Protein AF-A0A7G8H342-F1 (afdb_monomer_lite)

Sequence (51 aa):
MLVGSAILEEFIDHIEQDDLVRLRWLKRIRETGFDQALSEYRESLNRLRQS

Radius of gyration: 11.03 Å; chains: 1; bounding box: 25×26×27 Å

Secondary structure (DSSP, 8-state):
--HHHHHHHHHHHHHHH-HHHHHHHHHHHHHH-HHHHHHHHHHHHHHHHT-

pLDDT: mean 88.38, std 12.27, range [43.25, 97.94]

Foldseek 3Di:
DPPVPVLVVVQVVQLVPDVVSVVVLVVVCVVPNDVVSSVVSVVVVVVVVVD

Structure (mmCIF, N/CA/C/O backbone):
data_AF-A0A7G8H342-F1
#
_entry.id   AF-A0A7G8H342-F1
#
loop_
_atom_site.group_PDB
_atom_site.id
_atom_site.type_symbol
_atom_site.label_atom_id
_atom_site.label_alt_id
_atom_site.label_comp_id
_atom_site.label_asym_id
_atom_site.label_entity_id
_atom_site.label_seq_id
_atom_site.pdbx_PDB_ins_code
_atom_site.Cartn_x
_atom_site.Cartn_y
_atom_site.Cartn_z
_atom_site.occupancy
_atom_site.B_iso_or_equiv
_atom_site.auth_seq_id
_atom_site.auth_comp_id
_atom_site.auth_asym_id
_atom_site.auth_atom_id
_atom_site.pdbx_PDB_model_num
ATOM 1 N N . MET A 1 1 ? 13.873 -8.323 -17.846 1.00 43.25 1 MET A N 1
ATOM 2 C CA . MET A 1 1 ? 13.792 -8.219 -16.373 1.00 43.25 1 MET A CA 1
ATOM 3 C C . MET A 1 1 ? 12.699 -7.219 -16.038 1.00 43.25 1 MET A C 1
ATOM 5 O O . MET A 1 1 ? 12.914 -6.037 -16.245 1.00 43.25 1 MET A O 1
ATOM 9 N N . LEU A 1 2 ? 11.532 -7.672 -15.580 1.00 53.19 2 LEU A N 1
ATOM 10 C CA . LEU A 1 2 ? 10.444 -6.794 -15.129 1.00 53.19 2 LEU A CA 1
ATOM 11 C C . LEU A 1 2 ? 10.093 -7.100 -13.663 1.00 53.19 2 LEU A C 1
ATOM 13 O O . LEU A 1 2 ? 8.930 -7.243 -13.306 1.00 53.19 2 LEU A O 1
ATOM 17 N N . VAL A 1 3 ? 11.107 -7.213 -12.797 1.00 53.62 3 VAL A N 1
ATOM 18 C CA . VAL A 1 3 ? 10.897 -7.375 -11.342 1.00 53.62 3 VAL A CA 1
ATOM 19 C C . VAL A 1 3 ? 10.124 -6.178 -10.764 1.00 53.62 3 VAL A C 1
ATOM 21 O O . VAL A 1 3 ? 9.355 -6.342 -9.826 1.00 53.62 3 VAL A O 1
ATOM 24 N N . GLY A 1 4 ? 10.253 -4.994 -11.374 1.00 56.59 4 GLY A N 1
ATOM 25 C CA . GLY A 1 4 ? 9.436 -3.826 -11.036 1.00 56.59 4 GLY A CA 1
ATOM 26 C C . GLY A 1 4 ? 7.960 -3.929 -11.448 1.00 56.59 4 GLY A C 1
ATOM 27 O O . GLY A 1 4 ? 7.151 -3.214 -10.877 1.00 56.59 4 GLY A O 1
ATOM 28 N N . SER A 1 5 ? 7.592 -4.810 -12.391 1.00 73.94 5 SER A N 1
ATOM 29 C CA . SER A 1 5 ? 6.193 -4.938 -12.844 1.00 73.94 5 SER A CA 1
ATOM 30 C C . SER A 1 5 ? 5.338 -5.783 -11.902 1.00 73.94 5 SER A C 1
ATOM 32 O O . SER A 1 5 ? 4.241 -5.372 -11.558 1.00 73.94 5 SER A O 1
ATOM 34 N N . ALA A 1 6 ? 5.861 -6.904 -11.394 1.00 84.75 6 ALA A N 1
ATOM 35 C CA . ALA A 1 6 ? 5.073 -7.8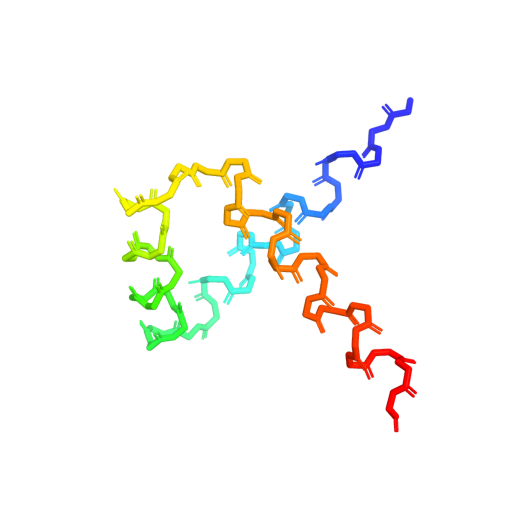15 -10.562 1.00 84.75 6 ALA A CA 1
ATOM 36 C C . ALA A 1 6 ? 4.706 -7.197 -9.204 1.00 84.75 6 ALA A C 1
ATOM 38 O O . ALA A 1 6 ? 3.584 -7.339 -8.738 1.00 84.75 6 ALA A O 1
ATOM 39 N N . ILE A 1 7 ? 5.638 -6.463 -8.584 1.00 87.12 7 ILE A N 1
ATOM 40 C CA . ILE A 1 7 ? 5.372 -5.777 -7.310 1.00 87.12 7 ILE A CA 1
ATOM 41 C C . ILE A 1 7 ? 4.385 -4.616 -7.478 1.00 87.12 7 ILE A C 1
ATOM 43 O O . ILE A 1 7 ? 3.642 -4.299 -6.556 1.00 87.12 7 ILE A O 1
ATOM 47 N N . LEU A 1 8 ? 4.393 -3.980 -8.652 1.00 88.81 8 LEU A N 1
ATOM 48 C CA . LEU A 1 8 ? 3.459 -2.919 -8.999 1.00 88.81 8 LEU A CA 1
ATOM 49 C C . LEU A 1 8 ? 2.044 -3.482 -9.155 1.00 88.81 8 LEU A C 1
ATOM 51 O O . LEU A 1 8 ? 1.112 -2.918 -8.592 1.00 88.81 8 LEU A O 1
ATOM 55 N N . GLU A 1 9 ? 1.898 -4.590 -9.878 1.00 90.62 9 GLU A N 1
ATOM 56 C CA . GLU A 1 9 ? 0.617 -5.284 -10.044 1.00 90.62 9 GLU A CA 1
ATOM 57 C C . GLU A 1 9 ? 0.072 -5.769 -8.694 1.00 90.62 9 GLU A C 1
ATOM 59 O O . GLU A 1 9 ? -1.054 -5.434 -8.344 1.00 90.62 9 GLU A O 1
ATOM 64 N N . GLU A 1 10 ? 0.899 -6.426 -7.871 1.00 92.19 10 GLU A N 1
ATOM 65 C CA . GLU A 1 10 ? 0.502 -6.882 -6.528 1.00 92.19 10 GLU A CA 1
ATOM 66 C C . GLU A 1 10 ? 0.062 -5.707 -5.636 1.00 92.19 10 GLU A C 1
ATOM 68 O O . GLU A 1 10 ? -0.896 -5.815 -4.869 1.00 92.19 10 GLU A O 1
ATOM 73 N N . PHE A 1 11 ? 0.727 -4.553 -5.763 1.00 92.56 11 PHE A N 1
ATOM 74 C CA . PHE A 1 11 ? 0.348 -3.346 -5.036 1.00 92.56 11 PHE A CA 1
ATOM 75 C C . PHE A 1 11 ? -0.994 -2.775 -5.505 1.00 92.56 11 PHE A C 1
ATOM 77 O O . PHE A 1 11 ? -1.799 -2.380 -4.661 1.00 92.56 11 PHE A O 1
ATOM 84 N N . ILE A 1 12 ? -1.247 -2.743 -6.818 1.00 91.38 12 ILE A N 1
ATOM 85 C CA . ILE A 1 12 ? -2.530 -2.305 -7.386 1.00 91.38 12 ILE A CA 1
ATOM 86 C C . ILE A 1 12 ? -3.651 -3.231 -6.908 1.00 91.38 12 ILE A C 1
ATOM 88 O O . ILE A 1 12 ? -4.632 -2.755 -6.340 1.00 91.38 12 ILE A O 1
ATOM 92 N N . ASP A 1 13 ? -3.462 -4.543 -7.021 1.00 93.56 13 ASP A N 1
ATOM 93 C CA . ASP A 1 13 ? -4.438 -5.526 -6.555 1.00 93.56 13 ASP A CA 1
ATOM 94 C C . ASP A 1 13 ? -4.714 -5.359 -5.052 1.00 93.56 13 ASP A C 1
ATOM 96 O O . ASP A 1 13 ? -5.864 -5.354 -4.612 1.00 93.56 13 ASP A O 1
ATOM 100 N N . HIS A 1 14 ? -3.668 -5.145 -4.247 1.00 89.25 14 HIS A N 1
ATOM 101 C CA . HIS A 1 14 ? -3.797 -4.940 -2.805 1.00 89.25 14 HIS A CA 1
ATOM 102 C C . HIS A 1 14 ? -4.631 -3.704 -2.448 1.00 89.25 14 HIS A C 1
ATOM 104 O O . HIS A 1 14 ? -5.477 -3.769 -1.554 1.00 89.25 14 HIS A O 1
ATOM 110 N N . ILE A 1 15 ? -4.417 -2.576 -3.133 1.00 91.38 15 ILE A N 1
ATOM 111 C CA . ILE A 1 15 ? -5.222 -1.367 -2.904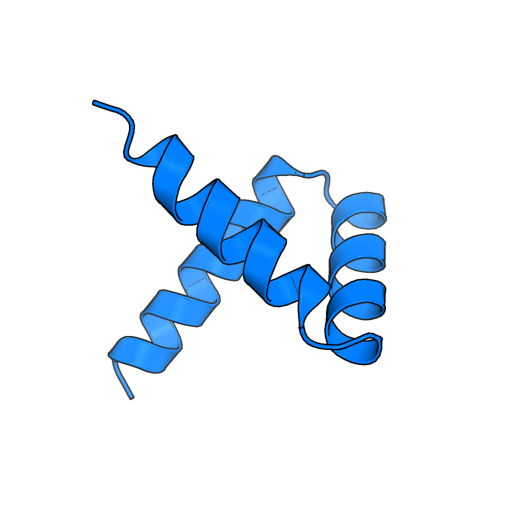 1.00 91.38 15 ILE A CA 1
ATOM 112 C C . ILE A 1 15 ? -6.619 -1.473 -3.520 1.00 91.38 15 ILE A C 1
ATOM 114 O O . ILE A 1 15 ? -7.467 -0.632 -3.228 1.00 91.38 15 ILE A O 1
ATOM 118 N N . GLU A 1 16 ? -6.880 -2.449 -4.388 1.00 90.50 16 GLU A N 1
ATOM 119 C CA . GLU A 1 16 ? -8.200 -2.649 -4.979 1.00 90.50 16 GLU A CA 1
ATOM 120 C C . GLU A 1 16 ? -9.124 -3.552 -4.160 1.00 90.50 16 GLU A C 1
ATOM 122 O O . GLU A 1 16 ? -10.344 -3.408 -4.248 1.00 90.50 16 GLU A O 1
ATOM 127 N N . GLN A 1 17 ? -8.550 -4.421 -3.330 1.00 88.94 17 GLN A N 1
ATOM 128 C CA . GLN A 1 17 ? -9.278 -5.422 -2.548 1.00 88.94 17 GLN A CA 1
ATOM 129 C C . GLN A 1 17 ? -10.074 -4.861 -1.361 1.00 88.94 17 GLN A C 1
ATOM 131 O O . GLN A 1 17 ? -11.067 -5.468 -0.964 1.00 88.94 17 GLN A O 1
ATOM 136 N N . ASP A 1 18 ? -9.650 -3.741 -0.770 1.00 91.00 18 ASP A N 1
ATOM 137 C CA . ASP A 1 18 ? -10.247 -3.201 0.458 1.00 91.00 18 ASP A CA 1
ATOM 138 C C . ASP A 1 18 ? -10.213 -1.664 0.469 1.00 91.00 18 ASP A C 1
ATOM 140 O O . ASP A 1 18 ? -9.165 -1.044 0.281 1.00 91.00 18 ASP A O 1
ATOM 144 N N . ASP A 1 19 ? -11.364 -1.030 0.713 1.00 91.38 19 ASP A N 1
ATOM 145 C CA . ASP A 1 19 ? -11.506 0.431 0.669 1.00 91.38 19 ASP A CA 1
ATOM 146 C C . ASP A 1 19 ? -10.726 1.160 1.776 1.00 91.38 19 ASP A C 1
ATOM 148 O O . ASP A 1 19 ? -10.230 2.270 1.560 1.00 91.38 19 ASP A O 1
ATOM 152 N N . LEU A 1 20 ? -10.561 0.558 2.957 1.00 94.12 20 LEU A N 1
ATOM 153 C CA . LEU A 1 20 ? -9.756 1.138 4.035 1.00 94.12 20 LEU A CA 1
ATOM 154 C C . LEU A 1 20 ? -8.263 1.056 3.703 1.00 94.12 20 LEU A C 1
ATOM 156 O O . LEU A 1 20 ? -7.519 2.014 3.945 1.00 94.12 20 LEU A O 1
ATOM 160 N N . VAL A 1 21 ? -7.821 -0.067 3.135 1.00 92.25 21 VAL A N 1
ATOM 161 C CA . VAL A 1 21 ? -6.456 -0.261 2.624 1.00 92.25 21 VAL A CA 1
ATOM 162 C C . VAL A 1 21 ? -6.176 0.725 1.494 1.00 92.25 21 VAL A C 1
ATOM 164 O O . VAL A 1 21 ? -5.161 1.428 1.531 1.00 92.25 21 VAL A O 1
ATOM 167 N N . ARG A 1 22 ? -7.114 0.861 0.552 1.00 94.81 22 ARG A N 1
ATOM 168 C CA . ARG A 1 22 ? -7.061 1.827 -0.545 1.00 94.81 22 ARG A CA 1
ATOM 169 C C . ARG A 1 22 ? -6.862 3.243 -0.033 1.00 94.81 22 ARG A C 1
ATOM 171 O O . ARG A 1 22 ? -5.906 3.911 -0.418 1.00 94.81 22 ARG A O 1
ATOM 178 N N . LEU A 1 23 ? -7.740 3.710 0.856 1.00 96.38 23 LEU A N 1
ATOM 179 C CA . LEU A 1 23 ? -7.678 5.073 1.388 1.00 96.38 23 LEU A CA 1
ATOM 180 C C . LEU A 1 23 ? -6.361 5.336 2.124 1.00 96.38 23 LEU A C 1
ATOM 182 O O . LEU A 1 23 ? -5.774 6.410 1.971 1.00 96.38 23 LEU A O 1
ATOM 186 N N . ARG A 1 24 ? -5.865 4.349 2.879 1.00 95.12 24 ARG A N 1
ATOM 187 C CA . ARG A 1 24 ? -4.576 4.435 3.572 1.00 95.12 24 ARG A CA 1
ATOM 188 C C . ARG A 1 24 ? -3.420 4.612 2.589 1.00 95.12 24 ARG A C 1
ATOM 190 O O . ARG A 1 24 ? -2.624 5.536 2.757 1.00 95.12 24 ARG A O 1
ATOM 197 N N . TRP A 1 25 ? -3.332 3.762 1.570 1.00 96.00 25 TRP A N 1
ATOM 198 C CA . TRP A 1 25 ? -2.233 3.807 0.607 1.00 96.00 25 TRP A CA 1
ATOM 199 C C . TRP A 1 25 ? -2.327 5.001 -0.339 1.00 96.00 25 TRP A C 1
ATOM 201 O O . TRP A 1 25 ? -1.309 5.631 -0.608 1.00 96.00 25 TRP A O 1
ATOM 211 N N . LEU A 1 26 ? -3.529 5.409 -0.754 1.00 95.56 26 LEU A N 1
ATOM 212 C CA . LEU A 1 26 ? -3.721 6.644 -1.519 1.00 95.56 26 LEU A CA 1
ATOM 213 C C . LEU A 1 26 ? -3.300 7.880 -0.722 1.00 95.56 26 LEU A C 1
ATOM 215 O O . LEU A 1 26 ? -2.668 8.779 -1.278 1.00 95.56 26 LEU A O 1
ATOM 219 N N . LYS A 1 27 ? -3.618 7.937 0.578 1.00 97.06 27 LYS A N 1
ATOM 220 C CA . LYS A 1 27 ? -3.113 8.999 1.454 1.00 97.06 27 LYS A CA 1
ATOM 221 C C . LYS A 1 27 ? -1.586 8.964 1.516 1.00 97.06 27 LYS A C 1
ATOM 223 O O . LYS A 1 27 ? -0.961 10.004 1.340 1.00 97.06 27 LYS A O 1
ATOM 228 N N . ARG A 1 28 ? -0.991 7.780 1.690 1.00 97.19 28 ARG A N 1
ATOM 229 C CA . ARG A 1 28 ? 0.467 7.634 1.756 1.00 97.19 28 ARG A CA 1
ATOM 230 C C . ARG A 1 28 ? 1.153 8.101 0.472 1.00 97.19 28 ARG A C 1
ATOM 232 O O . ARG A 1 28 ? 2.073 8.903 0.550 1.00 97.19 28 ARG A O 1
ATOM 239 N N . ILE A 1 29 ? 0.639 7.702 -0.692 1.00 96.44 29 ILE A N 1
ATOM 240 C CA . ILE A 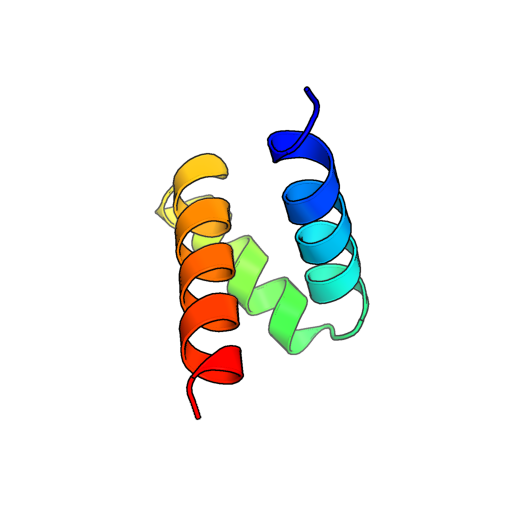1 29 ? 1.126 8.148 -2.007 1.00 96.44 29 ILE A CA 1
ATOM 241 C C . ILE A 1 29 ? 1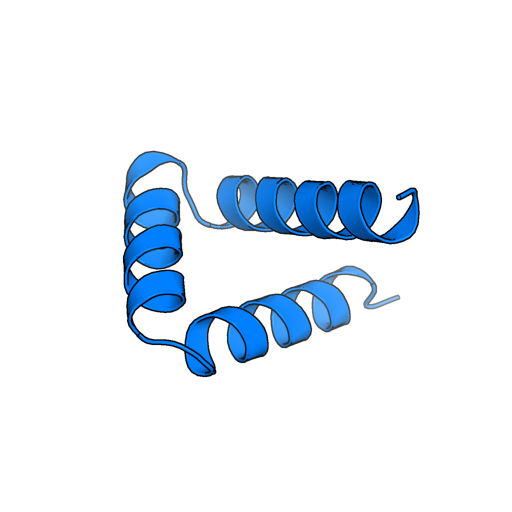.070 9.677 -2.130 1.00 96.44 29 ILE A C 1
ATOM 243 O O . ILE A 1 29 ? 2.009 10.279 -2.643 1.00 96.44 29 ILE A O 1
ATOM 247 N N . ARG A 1 30 ? -0.001 10.325 -1.648 1.00 97.50 30 ARG A N 1
ATOM 248 C CA . ARG A 1 30 ? -0.104 11.798 -1.658 1.00 97.50 30 ARG A CA 1
ATOM 249 C C . ARG A 1 30 ? 0.926 12.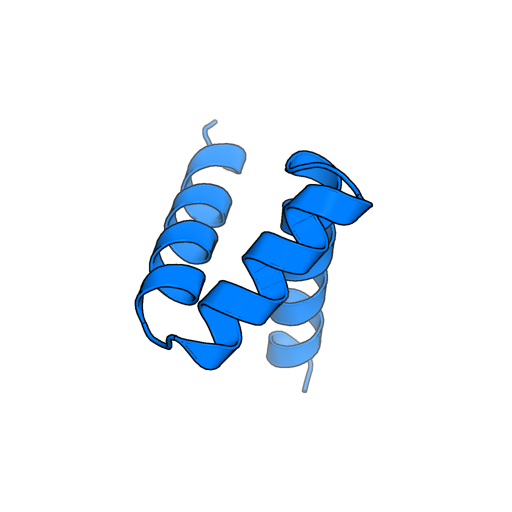474 -0.751 1.00 97.50 30 ARG A C 1
ATOM 251 O O . ARG A 1 30 ? 1.324 13.594 -1.047 1.00 97.50 30 ARG A O 1
ATOM 258 N N . GLU A 1 31 ? 1.324 11.829 0.342 1.00 97.94 31 GLU A N 1
ATOM 259 C CA . GLU A 1 31 ? 2.279 12.378 1.312 1.00 97.94 31 GLU A CA 1
ATOM 260 C C . GLU A 1 31 ? 3.742 12.149 0.911 1.00 97.94 31 GLU A C 1
ATOM 262 O O . GLU A 1 31 ? 4.576 13.017 1.158 1.00 97.94 31 GLU A O 1
ATOM 267 N N . THR A 1 32 ? 4.070 10.996 0.317 1.00 96.62 32 THR A N 1
ATOM 268 C CA . THR A 1 32 ? 5.466 10.579 0.084 1.00 96.62 32 THR A CA 1
ATOM 269 C C . THR A 1 32 ? 5.840 10.356 -1.376 1.00 96.62 32 THR A C 1
ATOM 271 O O . THR A 1 32 ? 7.021 10.207 -1.683 1.00 96.62 32 THR A O 1
ATOM 274 N N . GLY A 1 33 ? 4.865 10.359 -2.283 1.00 95.88 33 GLY A N 1
ATOM 275 C CA . GLY A 1 33 ? 5.055 9.972 -3.675 1.00 95.88 33 GLY A CA 1
ATOM 276 C C . GLY A 1 33 ? 4.917 8.463 -3.899 1.00 95.88 33 GLY A C 1
ATOM 277 O O . GLY A 1 33 ? 5.013 7.646 -2.981 1.00 95.88 33 GLY A O 1
ATOM 278 N N . PHE A 1 34 ? 4.667 8.094 -5.157 1.00 92.69 34 PHE A N 1
ATOM 279 C CA . PHE A 1 34 ? 4.341 6.721 -5.543 1.00 92.69 34 PHE A CA 1
ATOM 280 C C . PHE A 1 34 ? 5.478 5.729 -5.265 1.00 92.69 34 PHE A C 1
ATOM 282 O O . PHE A 1 34 ? 5.252 4.712 -4.613 1.00 92.69 34 PHE A O 1
ATOM 289 N N . ASP A 1 35 ? 6.704 6.046 -5.690 1.00 93.44 35 ASP A N 1
ATOM 290 C CA . ASP A 1 35 ? 7.852 5.137 -5.558 1.00 93.44 35 ASP A CA 1
ATOM 291 C C . ASP A 1 35 ? 8.184 4.824 -4.093 1.00 93.44 35 ASP A C 1
ATOM 293 O O . ASP A 1 35 ? 8.486 3.681 -3.741 1.00 93.44 35 ASP A O 1
ATOM 297 N N . GLN A 1 36 ? 8.076 5.827 -3.217 1.00 95.44 36 GLN A N 1
ATOM 298 C CA . GLN A 1 36 ? 8.310 5.656 -1.785 1.00 95.44 36 GLN A CA 1
ATOM 299 C C . GLN A 1 36 ? 7.233 4.766 -1.152 1.00 95.44 36 GLN A C 1
ATOM 301 O O . GLN A 1 36 ? 7.560 3.842 -0.408 1.00 95.44 36 GLN A O 1
ATOM 306 N N . ALA A 1 37 ? 5.957 4.995 -1.478 1.00 96.06 37 ALA A N 1
ATOM 307 C CA . ALA A 1 37 ? 4.864 4.147 -1.008 1.00 96.06 37 ALA A CA 1
ATOM 308 C C . ALA A 1 37 ? 5.002 2.695 -1.510 1.00 96.06 37 ALA A C 1
ATOM 310 O O . ALA A 1 37 ? 4.817 1.757 -0.735 1.00 96.06 37 ALA A O 1
ATOM 311 N N . LEU A 1 38 ? 5.407 2.493 -2.768 1.00 94.62 38 LEU A N 1
ATOM 312 C CA . LEU A 1 38 ? 5.653 1.160 -3.323 1.00 94.62 38 LEU A CA 1
ATOM 313 C C . LEU A 1 38 ? 6.821 0.448 -2.615 1.00 94.62 38 LEU A C 1
ATOM 315 O O . LEU A 1 38 ? 6.748 -0.755 -2.348 1.00 94.62 38 LEU A O 1
ATOM 319 N N . SER A 1 39 ? 7.883 1.178 -2.257 1.00 94.56 39 SER A N 1
ATOM 320 C CA . SER A 1 39 ? 8.986 0.622 -1.462 1.00 94.56 39 SER A CA 1
ATOM 321 C C . SER A 1 39 ? 8.521 0.189 -0.067 1.00 94.56 39 SER A C 1
ATOM 323 O O . SER A 1 39 ? 8.838 -0.920 0.365 1.00 94.56 39 SER A O 1
ATOM 325 N N . GLU A 1 40 ? 7.724 1.015 0.616 1.00 95.19 40 GLU A N 1
ATOM 326 C CA . GLU A 1 40 ? 7.151 0.690 1.932 1.00 95.19 40 GLU A CA 1
ATOM 327 C C . GLU A 1 40 ? 6.240 -0.543 1.880 1.00 95.19 40 GLU A C 1
ATOM 329 O O . GLU A 1 40 ? 6.286 -1.398 2.773 1.00 95.19 40 GLU A O 1
ATOM 334 N N . TYR A 1 41 ? 5.441 -0.669 0.818 1.00 93.62 41 TYR A N 1
ATOM 335 C CA . TYR A 1 41 ? 4.612 -1.846 0.583 1.00 93.62 41 TYR A CA 1
ATOM 336 C C . TYR A 1 41 ? 5.471 -3.105 0.432 1.00 93.62 41 TYR A C 1
ATOM 338 O O . TYR A 1 41 ? 5.261 -4.089 1.147 1.00 93.62 41 TYR A O 1
ATOM 346 N N . ARG A 1 42 ? 6.513 -3.053 -0.406 1.00 93.25 42 ARG A N 1
ATOM 347 C CA . ARG A 1 42 ? 7.457 -4.166 -0.582 1.00 93.25 42 ARG A CA 1
ATOM 348 C C . ARG A 1 42 ? 8.113 -4.583 0.736 1.00 93.25 42 ARG A C 1
ATOM 350 O O . ARG A 1 42 ? 8.264 -5.773 1.007 1.00 93.25 42 ARG A O 1
ATOM 357 N N . GLU A 1 43 ? 8.492 -3.625 1.576 1.00 93.81 43 GLU A N 1
ATOM 358 C CA . GLU A 1 43 ? 9.037 -3.922 2.903 1.00 93.81 43 GLU A CA 1
ATOM 359 C C . GLU A 1 43 ? 8.014 -4.594 3.824 1.00 93.81 43 GLU A C 1
ATOM 361 O O . GLU A 1 43 ? 8.370 -5.493 4.586 1.00 93.81 43 GLU A O 1
ATOM 366 N N . SER A 1 44 ? 6.744 -4.188 3.753 1.00 91.69 44 SER A N 1
ATOM 367 C CA . SER A 1 44 ? 5.674 -4.805 4.540 1.00 91.69 44 SER A CA 1
ATOM 368 C C . SER A 1 44 ? 5.452 -6.273 4.165 1.00 91.69 44 SER A C 1
ATOM 370 O O . SER A 1 44 ? 5.349 -7.113 5.059 1.00 91.69 44 SER A O 1
ATOM 372 N N . LEU A 1 45 ? 5.507 -6.600 2.869 1.00 90.00 45 LEU A N 1
ATOM 373 C CA . LEU A 1 45 ? 5.458 -7.979 2.379 1.00 90.00 45 LEU A CA 1
ATOM 374 C C . LEU A 1 45 ? 6.649 -8.804 2.875 1.00 90.00 45 LEU A C 1
ATOM 376 O O . LEU A 1 45 ? 6.477 -9.942 3.306 1.00 90.00 45 LEU A O 1
ATOM 380 N N . ASN A 1 46 ? 7.856 -8.233 2.856 1.00 89.69 46 ASN A N 1
ATOM 381 C CA . ASN A 1 46 ? 9.046 -8.927 3.350 1.00 89.69 46 ASN A CA 1
ATOM 382 C C . ASN A 1 46 ? 8.945 -9.242 4.847 1.00 89.69 46 ASN A C 1
ATOM 384 O O . ASN A 1 46 ? 9.309 -10.342 5.252 1.00 89.69 46 ASN A O 1
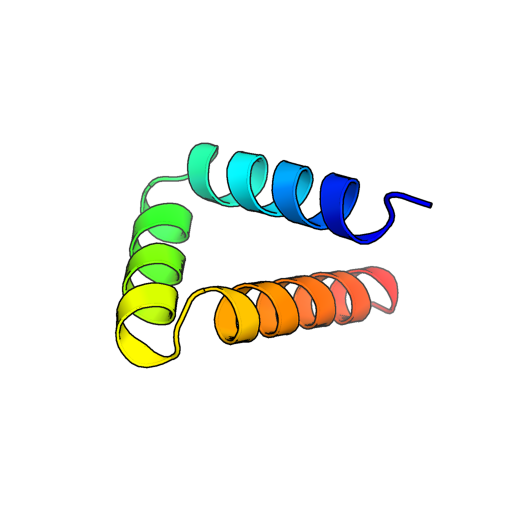ATOM 388 N N . ARG A 1 47 ? 8.405 -8.318 5.655 1.00 91.44 47 ARG A N 1
ATOM 389 C CA . ARG A 1 47 ? 8.163 -8.556 7.087 1.00 91.44 47 ARG A CA 1
ATOM 390 C C . ARG A 1 47 ? 7.138 -9.665 7.321 1.00 91.44 47 ARG A C 1
ATOM 392 O O . ARG A 1 47 ? 7.365 -10.514 8.172 1.00 91.44 47 ARG A O 1
ATOM 399 N N . LEU A 1 48 ? 6.049 -9.684 6.550 1.00 87.31 48 LEU A N 1
ATOM 400 C CA . LEU A 1 48 ? 5.025 -10.731 6.639 1.00 87.31 48 LEU A CA 1
ATOM 401 C C . LEU A 1 48 ? 5.570 -12.116 6.273 1.00 87.31 48 LEU A C 1
ATOM 403 O O . LEU A 1 48 ? 5.211 -13.094 6.909 1.00 87.31 48 LEU A O 1
ATOM 407 N N . ARG A 1 49 ? 6.457 -12.204 5.275 1.00 85.00 49 ARG A N 1
ATOM 408 C CA . ARG A 1 49 ? 7.076 -13.470 4.838 1.00 85.00 49 ARG A CA 1
ATOM 409 C C . ARG A 1 49 ? 8.119 -14.024 5.815 1.00 85.00 49 ARG A C 1
ATOM 411 O O . ARG A 1 49 ? 8.507 -15.179 5.683 1.00 85.00 49 ARG A O 1
ATOM 418 N N . GLN A 1 50 ? 8.621 -13.192 6.726 1.00 76.56 50 GLN A N 1
ATOM 419 C CA . GLN A 1 50 ? 9.618 -13.558 7.739 1.00 76.56 50 GLN A CA 1
ATOM 420 C C . GLN A 1 50 ? 9.000 -13.863 9.114 1.00 76.56 50 GLN A C 1
ATOM 422 O O . GLN A 1 50 ? 9.731 -14.263 10.021 1.00 76.56 50 GLN A O 1
ATOM 427 N N . SER A 1 51 ? 7.691 -13.643 9.266 1.00 66.00 51 SER A N 1
ATOM 428 C CA . SER A 1 51 ? 6.893 -13.962 10.455 1.00 66.00 51 SER A CA 1
ATOM 429 C C . SER A 1 51 ? 6.252 -15.339 10.344 1.00 66.00 51 SER A C 1
ATOM 431 O O . SER A 1 51 ? 5.880 -15.847 11.425 1.00 66.00 51 SER A O 1
#